Protein AF-A0A2A8CUT6-F1 (afdb_monomer_lite)

Secondary structure (DSSP, 8-state):
--SHHHHHHHHHHHHHTS-HHHHHHHHHHHHHHHHHHHHHHH-S-HHHHHHHHHHHHHHHHHHHHHHHHHHHHHHHHTT----

pLDDT: mean 76.83, std 13.85, range [39.03, 93.06]

Organism: NCBI:txid1850348

Foldseek 3Di:
DPDVVVVVVVVVQLVVLFDPVLVVLVVLLVVLQVQLVCLCVPPPDPVVSCVSSVVSNVSSVVSVVVSVVSSVVSVVCVPPPDD

Structure (mmCIF, N/CA/C/O backbone):
data_AF-A0A2A8CUT6-F1
#
_entry.id   AF-A0A2A8CUT6-F1
#
loop_
_atom_site.group_PDB
_atom_site.id
_atom_site.type_symbol
_atom_site.label_atom_id
_atom_site.label_alt_id
_atom_site.label_comp_id
_atom_site.label_asym_id
_atom_site.label_entity_id
_atom_site.label_seq_id
_atom_site.pdbx_PDB_ins_code
_atom_site.Cartn_x
_atom_site.Cartn_y
_atom_site.Cartn_z
_atom_site.occupancy
_atom_site.B_iso_or_equiv
_atom_site.auth_seq_id
_atom_site.auth_comp_id
_atom_site.auth_asym_id
_atom_site.auth_atom_id
_atom_site.pdbx_PDB_model_num
ATOM 1 N N . MET A 1 1 ? 4.165 -17.002 28.466 1.00 47.09 1 MET A N 1
ATOM 2 C CA . MET A 1 1 ? 3.864 -17.129 27.019 1.00 47.09 1 MET A CA 1
ATOM 3 C C . MET A 1 1 ? 2.409 -16.718 26.746 1.00 47.09 1 MET A C 1
ATOM 5 O O . MET A 1 1 ? 1.645 -17.500 26.207 1.00 47.09 1 MET A O 1
ATOM 9 N N . SER A 1 2 ? 2.023 -15.492 27.128 1.00 53.91 2 SER A N 1
ATOM 10 C CA . SER A 1 2 ? 0.669 -14.922 26.968 1.00 53.91 2 SER A CA 1
ATOM 11 C C . SER A 1 2 ? 0.824 -13.474 26.509 1.00 53.91 2 SER A C 1
ATOM 13 O O . SER A 1 2 ? 0.777 -12.554 27.310 1.00 53.91 2 SER A O 1
ATOM 15 N N . SER A 1 3 ? 1.244 -13.280 25.264 1.00 56.94 3 SER A N 1
ATOM 16 C CA . SER A 1 3 ? 1.466 -11.937 24.706 1.00 56.94 3 SER A CA 1
ATOM 17 C C . SER A 1 3 ? 1.092 -11.904 23.229 1.00 56.94 3 SER A C 1
ATOM 19 O O . SER A 1 3 ? 0.433 -10.967 22.795 1.00 56.94 3 SER A O 1
ATOM 21 N N . ALA A 1 4 ? 1.396 -12.973 22.484 1.00 59.09 4 ALA A N 1
ATOM 22 C CA . ALA A 1 4 ? 0.974 -13.111 21.092 1.00 59.09 4 ALA A CA 1
ATOM 23 C C . ALA A 1 4 ? -0.558 -13.194 20.943 1.00 59.09 4 ALA A C 1
ATOM 25 O O . ALA A 1 4 ? -1.122 -12.534 20.077 1.00 59.09 4 ALA A O 1
ATOM 26 N N . ASN A 1 5 ? -1.236 -13.943 21.823 1.00 61.62 5 ASN A N 1
ATOM 27 C CA . ASN A 1 5 ? -2.691 -14.130 21.758 1.00 61.62 5 ASN A CA 1
ATOM 28 C C . ASN A 1 5 ? -3.452 -12.830 22.090 1.00 61.62 5 ASN A C 1
ATOM 30 O O . ASN A 1 5 ? -4.413 -12.473 21.414 1.00 61.62 5 ASN A O 1
ATOM 34 N N . ASP A 1 6 ? -2.966 -12.071 23.076 1.00 61.12 6 ASP A N 1
ATOM 35 C CA . ASP A 1 6 ? -3.554 -10.786 23.475 1.00 61.12 6 ASP A CA 1
ATOM 36 C C . ASP A 1 6 ? -3.343 -9.701 22.404 1.00 61.12 6 ASP A C 1
ATOM 38 O O . ASP A 1 6 ? -4.229 -8.881 22.146 1.00 61.12 6 ASP A O 1
ATOM 42 N N . GLN A 1 7 ? -2.198 -9.723 21.709 1.00 60.53 7 GLN A N 1
ATOM 43 C CA . GLN A 1 7 ? -1.966 -8.864 20.545 1.00 60.53 7 GLN A CA 1
ATOM 44 C C . GLN A 1 7 ? -2.870 -9.229 19.367 1.00 60.53 7 GLN A C 1
ATOM 46 O O . GLN A 1 7 ? -3.409 -8.330 18.724 1.00 60.53 7 GLN A O 1
ATOM 51 N N . GLU A 1 8 ? -3.069 -10.516 19.087 1.00 61.91 8 GLU A N 1
ATOM 52 C CA . GLU A 1 8 ? -3.911 -10.959 17.975 1.00 61.91 8 GLU A CA 1
ATOM 53 C C . GLU A 1 8 ? -5.382 -10.565 18.185 1.00 61.91 8 GLU A C 1
ATOM 55 O O . GLU A 1 8 ? -6.030 -10.052 17.268 1.00 61.91 8 GLU A O 1
ATOM 60 N N . ILE A 1 9 ? -5.885 -10.703 19.417 1.00 62.59 9 ILE A N 1
ATOM 61 C CA . ILE A 1 9 ? -7.225 -10.240 19.803 1.00 62.59 9 ILE A CA 1
ATOM 62 C C . ILE A 1 9 ? -7.332 -8.712 19.656 1.00 62.59 9 ILE A C 1
ATOM 64 O O . ILE A 1 9 ? -8.323 -8.224 19.111 1.00 62.59 9 ILE A O 1
ATOM 68 N N . SER A 1 10 ? -6.296 -7.955 20.043 1.00 70.31 10 SER A N 1
ATOM 69 C CA . SER A 1 10 ? -6.255 -6.492 19.871 1.00 70.31 10 SER A CA 1
ATOM 70 C C . SER A 1 10 ? -6.246 -6.060 18.400 1.00 70.31 10 SER A C 1
ATOM 72 O O . SER A 1 10 ? -6.841 -5.044 18.052 1.00 70.31 10 SER A O 1
ATOM 74 N N . VAL A 1 11 ? -5.589 -6.811 17.514 1.00 70.31 11 VAL A N 1
ATOM 75 C CA . VAL A 1 11 ? -5.565 -6.510 16.074 1.00 70.31 11 VAL A CA 1
ATOM 76 C C . VAL A 1 11 ? -6.934 -6.776 15.452 1.00 70.31 11 VAL A C 1
ATOM 78 O O . VAL A 1 11 ? -7.459 -5.920 14.740 1.00 70.31 11 VAL A O 1
ATOM 81 N N . ARG A 1 12 ? -7.557 -7.916 15.771 1.00 73.75 12 ARG A N 1
ATOM 82 C CA . ARG A 1 12 ? -8.899 -8.263 15.274 1.00 73.75 12 ARG A CA 1
ATOM 83 C C . ARG A 1 12 ? -9.970 -7.291 15.771 1.00 73.75 12 ARG A C 1
ATOM 85 O O . ARG A 1 12 ? -10.837 -6.907 14.992 1.00 73.75 12 ARG A O 1
ATOM 92 N N . SER A 1 13 ? -9.896 -6.848 17.028 1.00 69.38 13 SER A N 1
ATOM 93 C CA . SER A 1 13 ? -10.848 -5.870 17.572 1.00 69.38 13 SER A CA 1
ATOM 94 C C . SER A 1 13 ? -10.707 -4.493 16.915 1.00 69.38 13 SER A C 1
ATOM 96 O O . SER A 1 13 ? -11.705 -3.815 16.692 1.00 69.38 13 SER A O 1
ATOM 98 N N . ARG A 1 14 ? -9.481 -4.081 16.567 1.00 66.94 14 ARG A N 1
ATOM 99 C CA . ARG A 1 14 ? -9.229 -2.832 15.828 1.00 66.94 14 ARG A CA 1
ATOM 100 C C . ARG A 1 14 ? -9.723 -2.906 14.391 1.00 66.94 14 ARG A C 1
ATOM 102 O O . ARG A 1 14 ? -10.319 -1.945 13.923 1.00 66.94 14 ARG A O 1
ATOM 109 N N . LEU A 1 15 ? -9.520 -4.046 13.727 1.00 69.25 15 LEU A N 1
ATOM 110 C CA . LEU A 1 15 ? -10.090 -4.320 12.406 1.00 69.25 15 LEU A CA 1
ATOM 111 C C . LEU A 1 15 ? -11.617 -4.212 12.453 1.00 69.25 15 LEU A C 1
ATOM 113 O O . LEU A 1 15 ? -12.191 -3.467 11.678 1.00 69.25 15 LEU A O 1
ATOM 117 N N . ALA A 1 16 ? -12.279 -4.839 13.429 1.00 71.69 16 ALA A N 1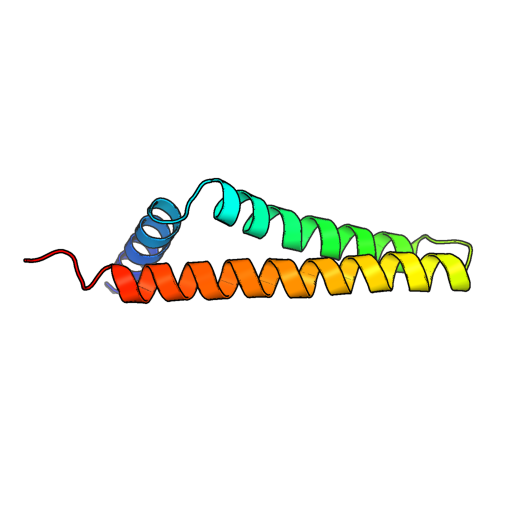
ATOM 118 C CA . ALA A 1 16 ? -13.739 -4.780 13.553 1.00 71.69 16 ALA A CA 1
ATOM 119 C C . ALA A 1 16 ? -14.308 -3.365 13.799 1.00 71.69 16 ALA A C 1
ATOM 121 O O . ALA A 1 16 ? -15.481 -3.129 13.519 1.00 71.69 16 ALA A O 1
ATOM 122 N N . CYS A 1 17 ? -13.500 -2.436 14.319 1.00 71.31 17 CYS A N 1
ATOM 123 C CA . CYS A 1 17 ? -13.909 -1.057 14.601 1.00 71.31 17 CYS A CA 1
ATOM 124 C C . CYS A 1 17 ? -13.738 -0.109 13.401 1.00 71.31 17 CYS A C 1
ATOM 126 O O . CYS A 1 17 ? -14.201 1.029 13.452 1.00 71.31 17 CYS A O 1
ATOM 128 N N . LEU A 1 18 ? -13.061 -0.553 12.338 1.00 74.12 18 LEU A N 1
ATOM 129 C CA . LEU A 1 18 ? -12.900 0.225 11.114 1.00 74.12 18 LEU A CA 1
ATOM 130 C C . LEU A 1 18 ? -14.173 0.164 10.271 1.00 74.12 18 LEU A C 1
ATOM 132 O O . LEU A 1 18 ? -14.789 -0.889 10.089 1.00 74.12 18 LEU A O 1
ATOM 136 N N . SER A 1 19 ? -14.533 1.298 9.687 1.00 78.25 19 SER A N 1
ATOM 137 C CA . SER A 1 19 ? -15.621 1.376 8.720 1.00 78.25 19 SER A CA 1
ATOM 138 C C . SER A 1 19 ? -15.310 0.551 7.454 1.00 78.25 19 SER A C 1
ATOM 140 O O . SER A 1 19 ? -14.143 0.285 7.137 1.00 78.25 19 SER A O 1
ATOM 142 N N . PRO A 1 20 ? -16.332 0.136 6.683 1.00 79.62 20 PRO A N 1
ATOM 143 C CA . PRO A 1 20 ? -16.128 -0.565 5.412 1.00 79.62 20 PRO A CA 1
ATOM 144 C C . PRO A 1 20 ? -15.262 0.220 4.410 1.00 79.62 20 PRO A C 1
ATOM 146 O O . PRO A 1 20 ? -14.506 -0.377 3.647 1.00 79.62 20 PRO A O 1
ATOM 149 N N . ASP A 1 21 ? -15.336 1.554 4.445 1.00 79.69 21 ASP A N 1
ATOM 150 C CA . ASP A 1 21 ? -14.515 2.450 3.622 1.00 79.69 21 ASP A CA 1
ATOM 151 C C . ASP A 1 21 ? -13.023 2.363 3.990 1.00 79.69 21 ASP A C 1
ATOM 153 O O . ASP A 1 21 ? -12.159 2.263 3.120 1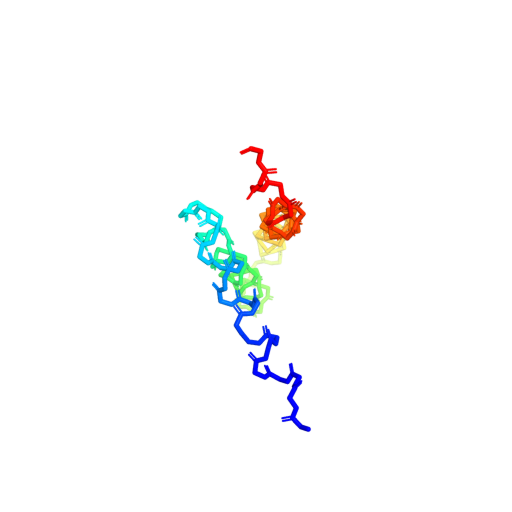.00 79.69 21 ASP A O 1
ATOM 157 N N . GLU A 1 22 ? -12.696 2.316 5.281 1.00 81.50 22 GLU A N 1
ATOM 158 C CA . GLU A 1 22 ? -11.307 2.216 5.741 1.00 81.50 22 GLU A CA 1
ATOM 159 C C . GLU A 1 22 ? -10.698 0.837 5.449 1.00 81.50 22 GLU A C 1
ATOM 161 O O . GLU A 1 22 ? -9.526 0.747 5.072 1.00 81.50 22 GLU A O 1
ATOM 166 N N . HIS A 1 23 ? -11.502 -0.229 5.520 1.00 80.31 23 HIS A N 1
ATOM 167 C CA . HIS A 1 23 ? -11.094 -1.555 5.047 1.00 80.31 23 HIS A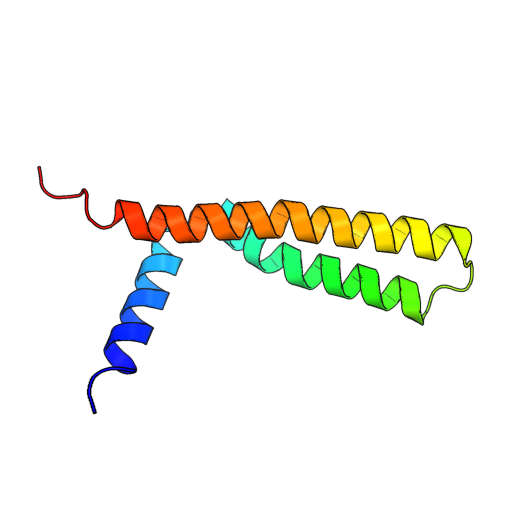 CA 1
ATOM 168 C C . HIS A 1 23 ? -10.790 -1.555 3.548 1.00 80.31 23 HIS A C 1
ATOM 170 O O . HIS A 1 23 ? -9.760 -2.087 3.126 1.00 80.31 23 HIS A O 1
ATOM 176 N N . ALA A 1 24 ? -11.649 -0.929 2.737 1.00 82.88 24 ALA A N 1
ATOM 177 C CA . ALA A 1 24 ? -11.421 -0.815 1.302 1.00 82.88 24 ALA A CA 1
ATOM 178 C C . ALA A 1 24 ? -10.114 -0.065 1.005 1.00 82.88 24 ALA A C 1
ATOM 180 O O . ALA A 1 24 ? -9.331 -0.506 0.165 1.00 82.88 24 ALA A O 1
ATOM 181 N N . LYS A 1 25 ? -9.816 1.008 1.750 1.00 83.56 25 LYS A N 1
ATOM 182 C CA . LYS A 1 25 ? -8.553 1.755 1.635 1.00 83.56 25 LYS A CA 1
ATOM 183 C C . LYS A 1 25 ? -7.332 0.900 1.979 1.00 83.56 25 LYS A C 1
ATOM 185 O O . LYS A 1 25 ? -6.349 0.953 1.245 1.00 83.56 25 LYS A O 1
ATOM 190 N N . MET A 1 26 ? -7.394 0.067 3.021 1.00 83.12 26 MET A N 1
ATOM 191 C CA . MET A 1 26 ? -6.299 -0.856 3.365 1.00 83.12 26 MET A CA 1
ATOM 192 C C . MET A 1 26 ? -6.006 -1.882 2.264 1.00 83.12 26 MET A C 1
ATOM 194 O O . MET A 1 26 ? -4.850 -2.254 2.076 1.00 83.12 26 MET A O 1
ATOM 198 N N . VAL A 1 27 ? -7.025 -2.309 1.514 1.00 87.25 27 VAL A N 1
ATOM 199 C CA . VAL A 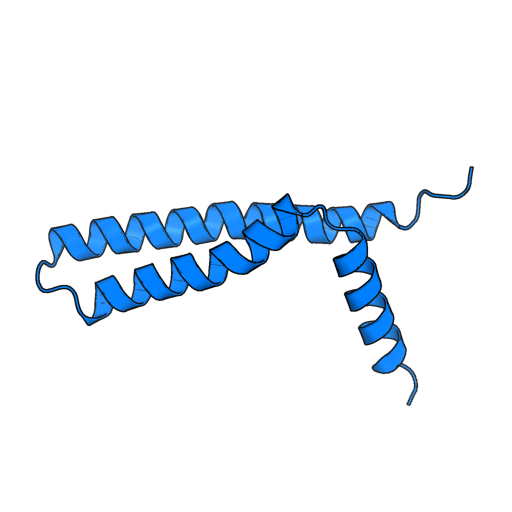1 27 ? -6.864 -3.200 0.351 1.00 87.25 27 VAL A CA 1
ATOM 200 C C . VAL A 1 27 ? -6.395 -2.433 -0.888 1.00 87.25 27 VAL A C 1
ATOM 202 O O . VAL A 1 27 ? -5.609 -2.946 -1.681 1.00 87.25 27 VAL A O 1
ATOM 205 N N . LEU A 1 28 ? -6.835 -1.188 -1.059 1.00 86.12 28 LEU A N 1
ATOM 206 C CA . LEU A 1 28 ? -6.518 -0.379 -2.234 1.00 86.12 28 LEU A CA 1
ATOM 207 C C . LEU A 1 28 ? -5.032 0.008 -2.297 1.00 86.12 28 LEU A C 1
ATOM 209 O O . LEU A 1 28 ? -4.455 0.080 -3.379 1.00 86.12 28 LEU A O 1
ATOM 213 N N . VAL A 1 29 ? -4.394 0.219 -1.145 1.00 88.81 29 VAL A N 1
ATOM 214 C CA . VAL A 1 29 ? -2.973 0.594 -1.042 1.00 88.81 29 VAL A CA 1
ATOM 215 C C . VAL A 1 29 ? -2.028 -0.433 -1.678 1.00 88.81 29 VAL A C 1
ATOM 217 O O . VAL A 1 29 ? -1.255 -0.038 -2.556 1.00 88.81 29 VAL A O 1
ATOM 220 N N . PRO A 1 30 ? -2.052 -1.730 -1.302 1.00 88.56 30 PRO A N 1
ATOM 221 C CA . PRO A 1 30 ? -1.192 -2.721 -1.939 1.00 88.56 30 PRO A CA 1
ATOM 222 C C . PRO A 1 30 ? -1.507 -2.870 -3.430 1.00 88.56 30 PRO A C 1
ATOM 224 O O . PRO A 1 30 ? -0.577 -2.977 -4.219 1.00 88.56 30 PRO A O 1
ATOM 227 N N . VAL A 1 31 ? -2.779 -2.777 -3.837 1.00 90.69 31 VAL A N 1
ATOM 228 C CA . VAL A 1 31 ? -3.174 -2.839 -5.255 1.00 90.69 31 VAL A CA 1
ATOM 229 C C . VAL A 1 31 ? -2.540 -1.703 -6.062 1.00 90.69 31 VAL A C 1
ATOM 231 O O . VAL A 1 31 ? -1.904 -1.955 -7.084 1.00 90.69 31 VAL A O 1
ATOM 234 N N . LEU A 1 32 ? -2.655 -0.458 -5.593 1.00 88.75 32 LEU A N 1
ATOM 235 C CA . LEU A 1 32 ? -2.066 0.708 -6.258 1.00 88.75 32 LEU A CA 1
ATOM 236 C C . LEU A 1 32 ? -0.536 0.634 -6.302 1.00 88.75 32 LEU A C 1
ATOM 238 O O . LEU A 1 32 ? 0.067 0.968 -7.321 1.00 88.75 32 LEU A O 1
ATOM 242 N N . SER A 1 33 ? 0.091 0.147 -5.230 1.00 87.88 33 SER A N 1
ATOM 243 C CA . SER A 1 33 ? 1.539 -0.072 -5.194 1.00 87.88 33 SER A CA 1
ATOM 244 C C . SER A 1 33 ? 1.975 -1.117 -6.227 1.00 87.88 33 SER A C 1
ATOM 246 O O . SER A 1 33 ? 2.899 -0.876 -7.003 1.00 87.88 33 SER A O 1
ATOM 248 N N . THR A 1 34 ? 1.264 -2.246 -6.322 1.00 89.56 34 THR A N 1
ATOM 249 C CA . THR A 1 34 ? 1.530 -3.286 -7.324 1.00 89.56 34 THR A CA 1
ATOM 250 C C . THR A 1 34 ? 1.354 -2.763 -8.747 1.00 89.56 34 THR A C 1
ATOM 252 O O . THR A 1 34 ? 2.215 -3.010 -9.588 1.00 89.56 34 THR A O 1
ATOM 255 N N . ILE A 1 35 ? 0.298 -1.993 -9.022 1.00 87.50 35 ILE A N 1
ATOM 256 C CA . ILE A 1 35 ? 0.092 -1.354 -10.332 1.00 87.50 35 ILE A CA 1
ATOM 257 C C . ILE A 1 35 ? 1.252 -0.407 -10.659 1.00 87.50 35 ILE A C 1
ATOM 259 O O . ILE A 1 35 ? 1.758 -0.420 -11.784 1.00 87.50 35 ILE A O 1
ATOM 263 N N . GLY A 1 36 ? 1.706 0.384 -9.683 1.00 86.19 36 GLY A N 1
ATOM 264 C CA . GLY A 1 36 ? 2.854 1.272 -9.841 1.00 86.19 36 GLY A CA 1
ATOM 265 C C . GLY A 1 36 ? 4.126 0.516 -10.226 1.00 86.19 36 GLY A C 1
ATOM 266 O O . GLY A 1 36 ? 4.803 0.910 -11.176 1.00 86.19 36 GL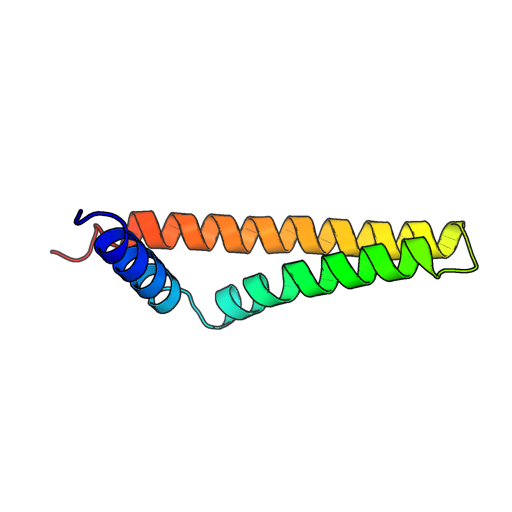Y A O 1
ATOM 267 N N . VAL A 1 37 ? 4.413 -0.599 -9.548 1.00 88.81 37 VAL A N 1
ATOM 268 C CA . VAL A 1 37 ? 5.578 -1.457 -9.828 1.00 88.81 37 VAL A CA 1
ATOM 269 C C . VAL A 1 37 ? 5.466 -2.137 -11.192 1.00 88.81 37 VAL A C 1
ATOM 271 O O . VAL A 1 37 ? 6.425 -2.103 -11.957 1.00 88.81 37 VAL A O 1
ATOM 274 N N . ILE A 1 38 ? 4.310 -2.720 -11.530 1.00 88.38 38 ILE A N 1
ATOM 275 C CA . ILE A 1 38 ? 4.106 -3.405 -12.817 1.00 88.38 38 ILE A CA 1
ATOM 276 C C . ILE A 1 38 ? 4.330 -2.440 -13.976 1.00 88.38 38 ILE A C 1
ATOM 278 O O . ILE A 1 38 ? 5.062 -2.777 -14.903 1.00 88.38 38 ILE A O 1
ATOM 282 N N . ASN A 1 39 ? 3.758 -1.235 -13.909 1.00 86.69 39 ASN A N 1
ATOM 283 C CA . ASN A 1 39 ? 3.979 -0.232 -14.947 1.00 86.69 39 ASN A CA 1
ATOM 284 C C . ASN A 1 39 ? 5.469 0.086 -15.091 1.00 86.69 39 ASN A C 1
ATOM 286 O O . ASN A 1 39 ? 5.969 0.114 -16.208 1.00 86.69 39 ASN A O 1
ATOM 290 N N . LEU A 1 40 ? 6.192 0.233 -13.978 1.00 85.50 40 LEU A N 1
ATOM 291 C CA . LEU A 1 40 ? 7.611 0.593 -13.979 1.00 85.50 40 LEU A CA 1
ATOM 292 C C . LEU A 1 40 ? 8.509 -0.502 -14.575 1.00 85.50 40 LEU A C 1
ATOM 294 O O . LEU A 1 40 ? 9.535 -0.190 -15.172 1.00 85.50 40 LEU A O 1
ATOM 298 N N . VAL A 1 41 ? 8.118 -1.770 -14.424 1.00 87.00 41 VAL A N 1
ATOM 299 C CA . VAL A 1 41 ? 8.873 -2.937 -14.908 1.00 87.00 41 VAL A CA 1
ATOM 300 C C . VAL A 1 41 ? 8.518 -3.306 -16.351 1.00 87.00 41 VAL A C 1
ATOM 302 O O . VAL A 1 41 ? 9.395 -3.709 -17.109 1.00 87.00 41 VAL A O 1
ATOM 305 N N . VAL A 1 42 ? 7.242 -3.206 -16.726 1.00 87.31 42 VAL A N 1
ATOM 306 C CA . VAL A 1 42 ? 6.713 -3.728 -18.001 1.00 87.31 42 VAL A CA 1
ATOM 307 C C . VAL A 1 42 ? 6.505 -2.622 -19.039 1.00 87.31 42 VAL A C 1
ATOM 309 O O . VAL A 1 42 ? 6.399 -2.898 -20.230 1.00 87.31 42 VAL A O 1
ATOM 312 N N . GLY A 1 43 ? 6.424 -1.363 -18.615 1.00 78.69 43 GLY A N 1
ATOM 313 C CA . GLY A 1 43 ? 6.020 -0.269 -19.485 1.00 78.69 43 GLY A CA 1
ATOM 314 C C . GLY A 1 43 ? 7.072 0.100 -20.533 1.00 78.69 43 GLY A C 1
ATOM 315 O O . GLY A 1 43 ? 8.180 0.517 -20.205 1.00 78.69 43 GLY A O 1
ATOM 316 N N . GLU A 1 44 ? 6.683 0.029 -21.805 1.00 78.25 44 GLU A N 1
ATOM 317 C CA . GLU A 1 44 ? 7.555 0.262 -22.967 1.00 78.25 44 GLU A CA 1
ATOM 318 C C . GLU A 1 44 ? 7.896 1.748 -23.203 1.00 78.25 44 GLU A C 1
ATOM 320 O O . GLU A 1 44 ? 8.857 2.073 -23.899 1.00 78.25 44 GLU A O 1
ATOM 325 N N . SER A 1 45 ? 7.125 2.674 -22.618 1.00 81.75 45 SER A N 1
ATOM 326 C CA . SER A 1 45 ? 7.302 4.123 -22.781 1.00 81.75 45 SER A CA 1
ATOM 327 C C . SER A 1 45 ? 7.740 4.781 -21.477 1.00 81.75 45 SER A C 1
ATOM 329 O O . SER A 1 45 ? 6.919 4.999 -20.591 1.00 81.75 45 SER A O 1
ATOM 331 N N . LEU A 1 46 ? 9.015 5.177 -21.383 1.00 74.00 46 LEU A N 1
ATOM 332 C CA . LEU A 1 46 ? 9.597 5.786 -20.178 1.00 74.00 46 LEU A CA 1
ATOM 333 C C . LEU A 1 46 ? 8.735 6.924 -19.604 1.00 74.00 46 LEU A C 1
ATOM 335 O O . LEU A 1 46 ? 8.383 6.896 -18.428 1.00 74.00 46 LEU A O 1
ATOM 339 N N . THR A 1 47 ? 8.342 7.907 -20.418 1.00 80.25 47 THR A N 1
ATOM 340 C CA . THR A 1 47 ? 7.602 9.086 -19.933 1.00 80.25 47 THR A CA 1
ATOM 341 C C . THR A 1 47 ? 6.219 8.730 -19.393 1.00 80.25 47 THR A C 1
ATOM 343 O O . THR A 1 47 ? 5.826 9.224 -18.337 1.00 80.25 47 THR A O 1
ATOM 346 N N . ASN A 1 48 ? 5.482 7.864 -20.091 1.00 80.62 48 ASN A N 1
ATOM 347 C CA . ASN A 1 48 ? 4.120 7.512 -19.697 1.00 80.62 48 ASN A CA 1
ATOM 348 C C . ASN A 1 48 ? 4.126 6.568 -18.486 1.00 80.62 48 ASN A C 1
ATOM 350 O O . ASN A 1 48 ? 3.376 6.759 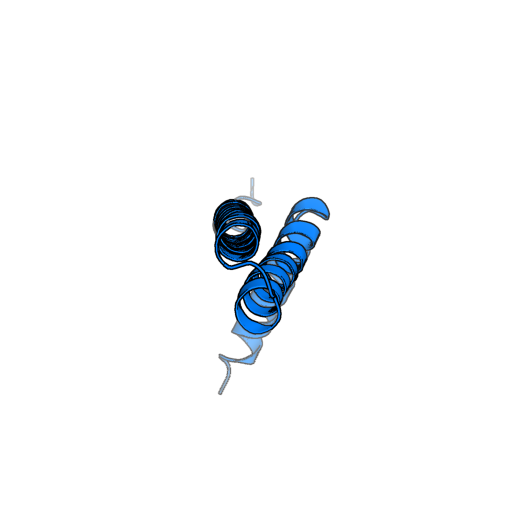-17.533 1.00 80.62 48 ASN A O 1
ATOM 354 N N . THR A 1 49 ? 5.060 5.617 -18.478 1.00 85.31 49 THR A N 1
ATOM 355 C CA . THR A 1 49 ? 5.317 4.705 -17.365 1.00 85.31 49 THR A CA 1
ATOM 356 C C . THR A 1 49 ? 5.641 5.453 -16.075 1.00 85.31 49 THR A C 1
ATOM 358 O O . THR A 1 49 ? 4.997 5.212 -15.057 1.00 85.31 49 THR A O 1
ATOM 361 N N . PHE A 1 50 ? 6.583 6.404 -16.098 1.00 85.75 50 PHE A N 1
ATOM 362 C CA . PHE A 1 50 ? 6.941 7.162 -14.894 1.00 85.75 50 PHE A CA 1
ATOM 363 C C . PHE A 1 50 ? 5.784 8.009 -14.361 1.00 85.75 50 PHE A C 1
ATOM 365 O O . PHE A 1 50 ? 5.607 8.088 -13.145 1.00 85.75 50 PHE A O 1
ATOM 372 N N . LEU A 1 51 ? 4.977 8.609 -15.242 1.00 88.12 51 LEU A N 1
ATOM 373 C CA . LEU A 1 51 ? 3.798 9.372 -14.830 1.00 88.12 51 LEU A CA 1
ATOM 374 C C . LEU A 1 51 ? 2.746 8.469 -14.177 1.00 88.12 51 LEU A C 1
ATOM 376 O O . LEU A 1 51 ? 2.300 8.758 -13.068 1.00 88.12 51 LEU A O 1
ATOM 380 N N . ILE A 1 52 ? 2.386 7.357 -14.820 1.00 87.88 52 ILE A N 1
ATOM 381 C CA . ILE A 1 52 ? 1.369 6.423 -14.316 1.00 87.88 52 ILE A CA 1
ATOM 382 C C . ILE A 1 52 ? 1.827 5.776 -13.005 1.00 87.88 52 ILE A C 1
ATOM 384 O O . ILE A 1 52 ? 1.066 5.738 -12.033 1.00 87.88 52 ILE A O 1
ATOM 388 N N . SER A 1 53 ? 3.077 5.314 -12.934 1.00 87.69 53 SER A N 1
ATOM 389 C CA . SER A 1 53 ? 3.649 4.757 -11.707 1.00 87.69 53 SER A CA 1
ATOM 390 C C . SER A 1 53 ? 3.728 5.801 -10.598 1.00 87.69 53 SER A C 1
ATOM 392 O O . SER A 1 53 ? 3.325 5.520 -9.472 1.00 87.69 53 SER A O 1
ATOM 394 N N . GLY A 1 54 ? 4.182 7.018 -10.906 1.00 87.25 54 GLY A N 1
ATOM 395 C CA . GLY A 1 54 ? 4.267 8.114 -9.942 1.00 87.25 54 GLY A CA 1
ATOM 396 C C . GLY A 1 54 ? 2.907 8.473 -9.346 1.00 87.25 54 GLY A C 1
ATOM 397 O O . GLY A 1 54 ? 2.768 8.545 -8.127 1.00 87.25 54 GLY A O 1
ATOM 398 N N . VAL A 1 55 ? 1.878 8.618 -10.187 1.00 92.69 55 VAL A N 1
ATOM 399 C CA . VAL A 1 55 ? 0.498 8.867 -9.738 1.00 92.69 55 VAL A CA 1
ATOM 400 C C . VAL A 1 55 ? -0.024 7.706 -8.890 1.00 92.69 55 VAL A C 1
ATOM 402 O O . VAL A 1 55 ? -0.626 7.940 -7.842 1.00 92.69 55 VAL A O 1
ATOM 405 N N . SER A 1 56 ? 0.253 6.462 -9.288 1.00 89.50 56 SER A N 1
ATOM 406 C CA . SER A 1 56 ? -0.155 5.269 -8.534 1.00 89.50 56 SER A CA 1
ATOM 407 C C . SER A 1 56 ? 0.480 5.230 -7.141 1.00 89.50 56 SER A C 1
ATOM 409 O O . SER A 1 56 ? -0.217 4.991 -6.155 1.00 89.50 56 SER A O 1
ATOM 411 N N . PHE A 1 57 ? 1.776 5.537 -7.027 1.00 90.38 57 PHE A N 1
ATOM 412 C CA . PHE A 1 57 ? 2.468 5.596 -5.738 1.00 90.38 57 PHE A CA 1
ATOM 413 C C . PHE A 1 57 ? 2.005 6.768 -4.869 1.00 90.38 57 PHE A C 1
ATOM 415 O O . PHE A 1 57 ? 1.858 6.598 -3.659 1.00 90.38 57 PHE A O 1
ATOM 422 N N . LEU A 1 58 ? 1.719 7.934 -5.456 1.00 93.06 58 LEU A N 1
ATOM 423 C CA . LEU A 1 58 ? 1.155 9.069 -4.720 1.00 93.06 58 LEU A CA 1
ATOM 424 C C . LEU A 1 58 ? -0.228 8.739 -4.151 1.00 93.06 58 LEU A C 1
ATOM 426 O O . LEU A 1 58 ? -0.479 8.985 -2.972 1.00 93.06 58 LEU A O 1
ATOM 430 N N . LEU A 1 59 ? -1.105 8.130 -4.954 1.00 90.44 59 LEU A N 1
ATOM 431 C CA . LEU A 1 59 ? -2.418 7.670 -4.497 1.00 90.44 59 LEU A CA 1
ATOM 432 C C . LEU A 1 59 ? -2.284 6.615 -3.395 1.00 90.44 59 LEU A C 1
ATOM 434 O O . LEU A 1 59 ? -2.952 6.728 -2.369 1.00 90.44 59 LEU A O 1
ATOM 438 N N . ALA A 1 60 ? -1.382 5.642 -3.557 1.00 90.75 60 ALA A N 1
ATOM 439 C CA . ALA A 1 60 ? -1.099 4.649 -2.524 1.00 90.75 60 ALA A CA 1
ATOM 440 C C . ALA A 1 60 ? -0.619 5.305 -1.218 1.00 90.75 60 ALA A C 1
ATOM 442 O O . ALA A 1 60 ? -1.077 4.931 -0.141 1.00 90.75 60 ALA A O 1
ATOM 443 N N . GLY A 1 61 ? 0.250 6.316 -1.304 1.00 88.69 61 GLY A N 1
ATOM 444 C CA . GLY A 1 61 ? 0.743 7.065 -0.149 1.00 88.69 61 GLY A CA 1
ATOM 445 C C . GLY A 1 61 ? -0.361 7.833 0.578 1.00 88.69 61 GLY A C 1
ATOM 446 O O . GLY A 1 61 ? -0.498 7.710 1.794 1.00 88.69 61 GLY A O 1
ATOM 447 N N . VAL A 1 62 ? -1.191 8.582 -0.155 1.00 92.31 62 VAL A N 1
ATOM 448 C CA . VAL A 1 62 ? -2.301 9.357 0.426 1.00 92.31 62 VAL A CA 1
ATOM 449 C C . VAL A 1 62 ? -3.338 8.437 1.070 1.00 92.31 62 VAL A C 1
ATOM 451 O O . VAL A 1 62 ? -3.750 8.666 2.208 1.00 92.31 62 VAL A O 1
ATOM 454 N N . ILE A 1 63 ? -3.746 7.379 0.369 1.00 89.19 63 ILE A N 1
ATOM 455 C CA . ILE A 1 63 ? -4.762 6.438 0.852 1.00 89.19 63 ILE A CA 1
ATOM 456 C C . ILE A 1 63 ? -4.217 5.615 2.023 1.00 89.19 63 ILE A C 1
ATOM 458 O O . ILE A 1 63 ? -4.924 5.401 3.007 1.00 89.19 63 ILE A O 1
ATOM 462 N N . GLY A 1 64 ? -2.944 5.222 1.967 1.00 87.50 64 GLY A N 1
ATOM 463 C CA . GLY A 1 64 ? -2.266 4.515 3.050 1.00 87.50 64 GLY A CA 1
ATOM 464 C C . GLY A 1 64 ? -2.141 5.366 4.301 1.00 87.50 64 GLY A C 1
ATOM 465 O O . GLY A 1 64 ? -2.405 4.877 5.397 1.00 87.50 64 GLY A O 1
ATOM 466 N N . TYR A 1 65 ? -1.836 6.655 4.147 1.00 87.38 65 TYR A N 1
ATOM 467 C CA . TYR A 1 65 ? -1.825 7.586 5.267 1.00 87.38 65 TYR A CA 1
ATOM 468 C C . TYR A 1 65 ? -3.210 7.721 5.913 1.00 87.38 65 TYR A C 1
ATOM 470 O O . TYR A 1 65 ? -3.312 7.656 7.134 1.00 87.38 65 TYR A O 1
ATOM 478 N N . GLN A 1 66 ? -4.284 7.827 5.121 1.00 86.56 66 GLN A N 1
ATOM 479 C CA . GLN A 1 66 ? -5.656 7.862 5.648 1.00 86.56 66 GLN A CA 1
ATOM 480 C C . GLN A 1 66 ? -6.040 6.567 6.376 1.00 86.56 66 GLN A C 1
ATOM 482 O O . GLN A 1 66 ? -6.631 6.615 7.450 1.00 86.56 66 GLN A O 1
ATOM 487 N N . ALA A 1 67 ? -5.686 5.408 5.818 1.00 84.25 67 ALA A N 1
ATOM 488 C CA . ALA A 1 67 ? -5.932 4.121 6.461 1.00 84.25 67 ALA A CA 1
ATOM 489 C C . ALA A 1 67 ? -5.141 3.979 7.775 1.00 84.25 67 ALA A C 1
ATOM 491 O O . ALA A 1 67 ? -5.650 3.446 8.760 1.00 84.25 67 ALA A O 1
ATOM 492 N N . TYR A 1 68 ? -3.909 4.496 7.817 1.00 82.06 68 TYR A N 1
ATOM 493 C CA . TYR A 1 68 ? -3.074 4.504 9.015 1.00 82.06 68 TYR A CA 1
ATOM 494 C C . TYR A 1 68 ? -3.622 5.430 10.109 1.00 82.06 68 TYR A C 1
ATOM 496 O O . TYR A 1 68 ? -3.667 5.043 11.278 1.00 82.06 68 TYR A O 1
ATOM 504 N N . THR A 1 69 ? -4.063 6.643 9.762 1.00 84.19 69 THR A N 1
ATOM 505 C CA . THR A 1 69 ? -4.650 7.562 10.748 1.00 84.19 69 THR A CA 1
ATOM 506 C C . THR A 1 69 ? -5.970 7.027 11.292 1.00 84.19 69 THR A C 1
ATOM 508 O O . THR A 1 69 ? -6.173 7.080 12.504 1.00 84.19 69 THR A O 1
ATOM 511 N N . ALA A 1 70 ? -6.811 6.431 10.441 1.00 81.56 70 ALA A N 1
ATOM 512 C CA . ALA A 1 70 ? -8.017 5.707 10.840 1.00 81.56 70 ALA A CA 1
ATOM 513 C C . ALA A 1 70 ? -7.711 4.560 11.817 1.00 81.56 70 ALA A C 1
ATOM 515 O O . ALA A 1 70 ? -8.297 4.473 12.897 1.00 81.56 70 ALA A O 1
ATOM 516 N N . TRP A 1 71 ? -6.716 3.729 11.494 1.00 78.38 71 TRP A N 1
ATOM 517 C CA . TRP A 1 71 ? -6.247 2.650 12.366 1.00 78.38 71 TRP A CA 1
ATOM 518 C C . TRP A 1 71 ? -5.786 3.153 13.741 1.00 78.38 71 TRP A C 1
ATOM 520 O O . TRP A 1 71 ? -6.131 2.581 14.778 1.00 78.38 71 TRP A O 1
ATOM 530 N N . ASN A 1 72 ? -5.028 4.251 13.771 1.00 80.50 72 ASN A N 1
ATOM 531 C CA . ASN A 1 72 ? -4.522 4.829 15.014 1.00 80.50 72 ASN A CA 1
ATOM 532 C C . ASN A 1 72 ? -5.622 5.548 15.826 1.00 80.50 72 ASN A C 1
ATOM 534 O O . ASN A 1 72 ? -5.598 5.557 17.061 1.00 80.50 72 ASN A O 1
ATOM 538 N N . ALA A 1 73 ? -6.627 6.110 15.150 1.00 76.44 73 ALA A N 1
ATOM 539 C CA . ALA A 1 73 ? -7.805 6.701 15.777 1.00 76.44 73 ALA A CA 1
ATOM 540 C C . ALA A 1 73 ? -8.707 5.630 16.409 1.00 76.44 73 ALA A C 1
ATOM 542 O O . ALA A 1 73 ? -9.116 5.791 17.559 1.00 76.44 73 ALA A O 1
ATOM 543 N N . ALA A 1 74 ? -8.929 4.500 15.729 1.00 71.00 74 ALA A N 1
ATOM 544 C CA . ALA A 1 74 ? -9.630 3.341 16.287 1.00 71.00 74 ALA A CA 1
ATOM 545 C C . ALA A 1 74 ? -8.932 2.804 17.550 1.00 71.00 74 ALA A C 1
ATOM 547 O O . ALA A 1 74 ? -9.584 2.361 18.497 1.00 71.00 74 ALA A O 1
ATOM 548 N N . HIS A 1 75 ? -7.600 2.917 17.612 1.00 65.75 75 HIS A N 1
ATOM 549 C CA . HIS A 1 75 ? -6.833 2.571 18.804 1.00 65.75 75 HIS A CA 1
ATOM 550 C C . HIS A 1 75 ? -7.050 3.546 19.975 1.00 65.75 75 HIS A C 1
ATOM 552 O O . HIS A 1 75 ? -7.126 3.119 21.125 1.00 65.75 75 HIS A O 1
ATOM 558 N N . SER A 1 76 ? -7.195 4.840 19.677 1.00 61.19 76 SER A N 1
ATOM 559 C CA . SER A 1 76 ? -7.392 5.905 20.673 1.00 61.19 76 SER A CA 1
ATOM 560 C C . SER A 1 76 ? -8.854 6.039 21.136 1.00 61.19 76 SER A C 1
ATOM 562 O O . SER A 1 76 ? -9.117 6.544 22.228 1.00 61.19 76 SER A O 1
ATOM 564 N N . GLY A 1 77 ? -9.812 5.582 20.321 1.00 53.19 77 GLY A N 1
ATOM 565 C CA . GLY A 1 77 ? -11.253 5.608 20.602 1.00 53.19 77 GLY A CA 1
ATOM 566 C C . GLY A 1 77 ? -11.758 4.444 21.463 1.00 53.19 77 GLY A C 1
ATOM 567 O O . GLY A 1 77 ? -12.735 4.607 22.190 1.00 53.19 77 GLY A O 1
ATOM 568 N N . ALA A 1 78 ? -11.058 3.304 21.477 1.00 50.00 78 ALA A N 1
ATOM 569 C CA . ALA A 1 78 ? -11.423 2.136 22.290 1.00 50.00 78 ALA A CA 1
ATOM 570 C C . ALA A 1 78 ? -11.304 2.361 23.818 1.00 50.00 78 ALA A C 1
ATOM 572 O O . ALA A 1 78 ? -11.745 1.522 24.598 1.00 50.00 78 ALA A O 1
ATOM 573 N N . GLY A 1 79 ? -10.741 3.495 24.256 1.00 45.06 79 GLY A N 1
ATOM 574 C CA . GLY A 1 79 ? -10.681 3.917 25.663 1.00 45.06 79 GLY A CA 1
ATOM 575 C C . GLY A 1 79 ? -11.771 4.908 26.097 1.00 45.06 79 GLY A C 1
ATOM 576 O O . GLY A 1 79 ? -11.749 5.353 27.241 1.00 45.06 79 GLY A O 1
ATOM 577 N N . LYS A 1 80 ? -12.709 5.291 25.217 1.00 45.84 80 LYS A N 1
ATOM 578 C CA . LYS A 1 80 ? -13.780 6.265 25.518 1.00 45.84 80 LYS A CA 1
ATOM 579 C C . LYS A 1 80 ? -15.184 5.694 25.298 1.00 45.84 80 LYS A C 1
ATOM 581 O O . LYS A 1 80 ? -16.043 6.346 24.719 1.00 45.84 80 LYS A O 1
ATOM 586 N N . SER A 1 81 ? -15.429 4.486 25.791 1.00 45.28 81 SER A N 1
ATOM 587 C CA . SER A 1 81 ? -16.791 3.961 25.944 1.00 45.28 81 SER A CA 1
ATOM 588 C C . SER A 1 81 ? -16.996 3.434 27.362 1.00 45.28 81 SER A C 1
ATOM 590 O O . SER A 1 81 ? -17.140 2.239 27.588 1.00 45.28 81 SER A O 1
ATOM 592 N N . SER A 1 82 ? -16.962 4.347 28.326 1.00 43.53 82 SER A N 1
ATOM 593 C CA . SER A 1 82 ? -17.558 4.170 29.651 1.00 43.53 82 SER A CA 1
ATOM 594 C C . SER A 1 82 ? -17.901 5.563 30.164 1.00 43.53 82 SER A C 1
ATOM 596 O O . SER A 1 82 ? -17.087 6.202 30.830 1.00 43.53 82 SER A O 1
ATOM 598 N N . SER A 1 83 ? -19.079 6.050 29.784 1.00 39.03 83 SER A N 1
ATOM 599 C CA . SER A 1 83 ? -19.772 7.120 30.497 1.00 39.03 83 SER A CA 1
ATOM 600 C C . SER A 1 83 ? -21.121 6.607 30.956 1.00 39.03 83 SER A C 1
ATOM 602 O O . SER A 1 83 ? -21.646 5.686 30.291 1.00 39.03 83 SER A O 1
#

Radius of gyration: 17.56 Å; chains: 1; bounding box: 29×26×54 Å

Sequence (83 aa):
MSSANDQEISVRSRLACLSPDEHAKMVLVPVLSTIGVINLVVGESLTNTFLISGVSFLLAGVIGYQAYTAWNAAHSGAGKSSS